Protein AF-A0AAW6EXU0-F1 (afdb_monomer)

Foldseek 3Di:
DLVPPPDNVCVVLVVLLVVVVVVVVVCVVPPDDCPPPPVPPPPPPDPQDPVNVVVVLLVVLLVPDDPLLSLLCCCCPVVVDDLVSSCVSVVHDSVSSVVSPVVSVVSSVVSVCVVVVPD

Sequence (119 aa):
NIQKLKEPKYFKTWISKILINTTNDYLRKNGMIDLGHNENSYTKEVLIDDKIETKIDLYNAIDELEDKYKDAIILRYIEDLKVEEISNILDRPINTIKTHLRKAIKDMKSILKEGYGNE

Structure (mmCIF, N/CA/C/O backbone):
data_AF-A0AAW6EXU0-F1
#
_entry.id   AF-A0AAW6EXU0-F1
#
loop_
_atom_site.group_PDB
_atom_site.id
_atom_site.type_symbol
_atom_site.label_atom_id
_atom_site.label_alt_id
_atom_site.label_comp_id
_atom_site.label_asym_id
_atom_site.label_entity_id
_atom_site.label_seq_id
_atom_site.pdbx_PDB_ins_code
_atom_site.Cartn_x
_atom_site.Cartn_y
_atom_site.Cartn_z
_atom_site.occupancy
_atom_site.B_iso_or_equiv
_atom_site.auth_seq_id
_atom_site.auth_comp_id
_atom_site.auth_asym_id
_atom_site.auth_atom_id
_atom_site.pdbx_PDB_model_num
ATOM 1 N N . ASN A 1 1 ? -19.566 20.705 9.619 1.00 54.06 1 ASN A N 1
ATOM 2 C CA . ASN A 1 1 ? -19.716 19.526 10.509 1.00 54.06 1 ASN A CA 1
ATOM 3 C C . ASN A 1 1 ? -18.423 18.740 10.781 1.00 54.06 1 ASN A C 1
ATOM 5 O O . ASN A 1 1 ? -18.458 17.878 11.645 1.00 54.06 1 ASN A O 1
ATOM 9 N N . ILE A 1 2 ? -17.272 19.058 10.165 1.00 58.75 2 ILE A N 1
ATOM 10 C CA . ILE A 1 2 ? -15.973 18.406 10.469 1.00 58.75 2 ILE A CA 1
ATOM 11 C C . ILE A 1 2 ? -15.488 18.682 11.907 1.00 58.75 2 ILE A C 1
ATOM 13 O O . ILE A 1 2 ? -14.883 17.825 12.535 1.00 58.75 2 ILE A O 1
ATOM 17 N N . GLN A 1 3 ? -15.838 19.832 12.488 1.00 58.19 3 GLN A N 1
ATOM 18 C CA . GLN A 1 3 ? -15.441 20.192 13.858 1.00 58.19 3 GLN A CA 1
ATOM 19 C C . GLN A 1 3 ? -16.111 19.351 14.968 1.00 58.19 3 GLN A C 1
ATOM 21 O O . GLN A 1 3 ? -15.772 19.510 16.133 1.00 58.19 3 GLN A O 1
ATOM 26 N N . LYS A 1 4 ? -17.052 18.451 14.631 1.00 63.12 4 LYS A N 1
ATOM 27 C CA . LYS A 1 4 ? -17.689 17.515 15.582 1.00 63.12 4 LYS A CA 1
ATOM 28 C C . LYS A 1 4 ? -17.054 16.117 15.583 1.00 63.12 4 LYS A C 1
ATOM 30 O O . LYS A 1 4 ? -17.571 15.214 16.240 1.00 63.12 4 LYS A O 1
ATOM 35 N N . LEU A 1 5 ? -15.973 15.908 14.830 1.00 64.69 5 LEU A N 1
ATOM 36 C CA . LEU A 1 5 ? -15.237 14.645 14.848 1.00 64.69 5 LEU A CA 1
ATOM 37 C C . LEU A 1 5 ? -14.653 14.416 16.242 1.00 64.69 5 LEU A C 1
ATOM 39 O O . LEU A 1 5 ? -13.830 15.198 16.708 1.00 64.69 5 LEU A O 1
ATOM 43 N N . LYS A 1 6 ? -15.083 13.327 16.890 1.00 66.50 6 LYS A N 1
ATOM 44 C CA . LYS A 1 6 ? -14.624 12.947 18.233 1.00 66.50 6 LYS A CA 1
ATOM 45 C C . LYS A 1 6 ? -13.105 12.772 18.296 1.00 66.50 6 LYS A C 1
ATOM 47 O O . LYS A 1 6 ? -12.502 13.135 19.295 1.00 66.50 6 LYS A O 1
ATOM 52 N N . GLU A 1 7 ? -12.495 12.267 17.221 1.00 75.88 7 GLU A N 1
ATOM 53 C CA . GLU A 1 7 ? -11.044 12.096 17.114 1.00 75.88 7 GLU A CA 1
ATOM 54 C C . GLU A 1 7 ? -10.533 12.539 15.730 1.00 75.88 7 GLU A C 1
ATOM 56 O O . GLU A 1 7 ? -10.387 11.718 14.822 1.00 75.88 7 GLU A O 1
ATOM 61 N N . PR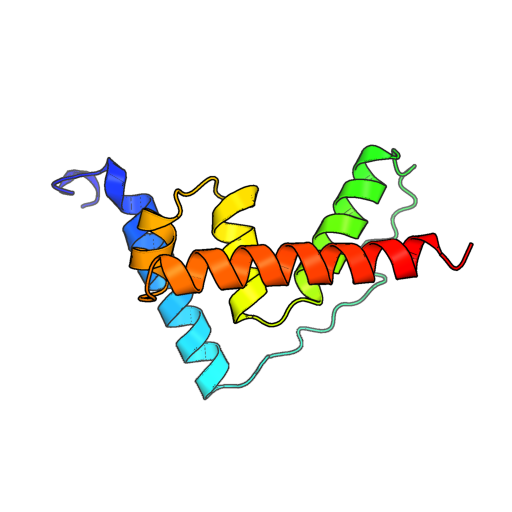O A 1 8 ? -10.241 13.842 15.546 1.00 76.50 8 PRO A N 1
ATOM 62 C CA . PRO A 1 8 ? -9.832 14.407 14.256 1.00 76.50 8 PRO A CA 1
ATOM 63 C C . PRO A 1 8 ? -8.578 13.754 13.660 1.00 76.50 8 PRO A C 1
ATOM 65 O O . PRO A 1 8 ? -8.460 13.658 12.442 1.00 76.50 8 PRO A O 1
ATOM 68 N N . LYS A 1 9 ? -7.673 13.240 14.506 1.00 76.44 9 LYS A N 1
ATOM 69 C CA . LYS A 1 9 ? -6.449 12.534 14.083 1.00 76.44 9 LYS A CA 1
ATOM 70 C C . LYS A 1 9 ? -6.720 11.299 13.212 1.00 76.44 9 LYS A C 1
ATOM 72 O O . LYS A 1 9 ? -5.895 10.969 12.374 1.00 76.44 9 LYS A O 1
ATOM 77 N N . TYR A 1 10 ? -7.872 10.643 13.370 1.00 76.00 10 TYR A N 1
ATOM 78 C CA . TYR A 1 10 ? -8.227 9.452 12.589 1.00 76.00 10 TYR A CA 1
ATOM 79 C C . TYR A 1 10 ? -9.020 9.774 11.326 1.00 76.00 10 TYR A C 1
ATOM 81 O O . TYR A 1 10 ? -9.316 8.870 10.546 1.00 76.00 10 TYR A O 1
ATOM 89 N N . PHE A 1 11 ? -9.363 11.045 11.101 1.00 81.06 11 PHE A N 1
ATOM 90 C CA . PHE A 1 11 ? -10.168 11.440 9.953 1.00 81.06 11 PHE A CA 1
ATOM 91 C C . PHE A 1 11 ? -9.497 11.065 8.628 1.00 81.06 11 PHE A C 1
ATOM 93 O O . PHE A 1 11 ? -10.169 10.494 7.775 1.00 81.06 11 PHE A O 1
ATOM 100 N N . LYS A 1 12 ? -8.182 11.311 8.484 1.00 77.56 12 LYS A N 1
ATOM 101 C CA . LYS A 1 12 ? -7.418 10.965 7.271 1.00 77.56 12 LYS A CA 1
ATOM 102 C C . LYS A 1 12 ? -7.479 9.458 6.997 1.00 77.56 12 LYS A C 1
ATOM 104 O O . LYS A 1 12 ? -7.897 9.045 5.926 1.00 77.56 12 LYS A O 1
ATOM 109 N N . THR A 1 13 ? -7.173 8.634 7.993 1.00 76.81 13 THR A N 1
ATOM 110 C CA . THR A 1 13 ? -7.232 7.167 7.890 1.00 76.81 13 THR A CA 1
ATOM 111 C C . THR A 1 13 ? -8.639 6.673 7.544 1.00 76.81 13 THR A C 1
ATOM 113 O O . THR A 1 13 ? -8.811 5.819 6.676 1.00 76.81 13 THR A O 1
ATOM 116 N N . TRP A 1 14 ? -9.664 7.226 8.200 1.00 79.56 14 TRP A N 1
ATOM 117 C CA . TRP A 1 14 ? -11.058 6.846 7.980 1.00 79.56 14 TRP A CA 1
ATOM 118 C C . TRP A 1 14 ? -11.548 7.211 6.576 1.00 79.56 14 TRP A C 1
ATOM 120 O O . TRP A 1 14 ? -12.150 6.369 5.907 1.00 79.56 14 TRP A O 1
ATOM 130 N N . ILE A 1 15 ? -11.254 8.424 6.096 1.00 83.56 15 ILE A N 1
ATOM 131 C CA . ILE A 1 15 ? -11.642 8.830 4.743 1.00 83.56 15 ILE A CA 1
ATOM 132 C C . ILE A 1 15 ? -10.845 8.065 3.680 1.00 83.56 15 ILE A C 1
ATOM 134 O O . ILE A 1 15 ? -11.440 7.647 2.691 1.00 83.56 15 ILE A O 1
ATOM 138 N N . SER A 1 16 ? -9.553 7.784 3.904 1.00 79.31 16 SER A N 1
ATOM 139 C CA . SER A 1 16 ? -8.752 6.926 3.020 1.00 79.31 16 SER A CA 1
ATOM 140 C C . SER A 1 16 ? -9.356 5.527 2.897 1.00 79.31 16 SER A C 1
ATOM 142 O O . SER A 1 16 ? -9.471 5.019 1.786 1.00 79.31 16 SER A O 1
ATOM 144 N N . LYS A 1 17 ? -9.821 4.928 4.004 1.00 76.81 17 LYS A N 1
ATOM 145 C CA . LYS A 1 17 ? -10.530 3.637 3.981 1.00 76.81 17 LYS A CA 1
ATOM 146 C C . LYS A 1 17 ? -11.796 3.688 3.129 1.00 76.81 17 LYS A C 1
ATOM 148 O O . LYS A 1 17 ? -12.009 2.802 2.306 1.00 76.81 17 LYS A O 1
ATOM 153 N N . ILE A 1 18 ? -12.627 4.715 3.314 1.00 82.81 18 ILE A N 1
ATOM 154 C CA . ILE A 1 18 ? -13.849 4.882 2.516 1.00 82.81 18 ILE A CA 1
ATOM 155 C C . ILE A 1 18 ? -13.498 5.032 1.039 1.00 82.81 18 ILE A C 1
ATOM 157 O O . ILE A 1 18 ? -14.094 4.351 0.207 1.00 82.81 18 ILE A O 1
ATOM 161 N N . LEU A 1 19 ? -12.529 5.891 0.721 1.00 85.81 19 LEU A N 1
ATOM 162 C CA . LEU A 1 19 ? -12.132 6.177 -0.650 1.00 85.81 19 LEU A CA 1
ATOM 163 C C . LEU A 1 19 ? -11.615 4.918 -1.349 1.00 85.81 19 LEU A C 1
ATOM 165 O O . LEU A 1 19 ? -12.153 4.549 -2.384 1.00 85.81 19 LEU A O 1
ATOM 169 N N . ILE A 1 20 ? -10.641 4.223 -0.756 1.00 83.19 20 ILE A N 1
ATOM 170 C CA . ILE A 1 20 ? -10.027 3.023 -1.342 1.00 83.19 20 ILE A CA 1
ATOM 171 C C . ILE A 1 20 ? -11.072 1.935 -1.570 1.00 83.19 20 ILE A C 1
ATOM 173 O O . ILE A 1 20 ? -11.167 1.398 -2.670 1.00 83.19 20 ILE A O 1
ATOM 177 N N . ASN A 1 21 ? -11.909 1.649 -0.568 1.00 79.75 21 ASN A N 1
ATOM 178 C CA . ASN A 1 21 ? -12.934 0.616 -0.703 1.00 79.75 21 ASN A CA 1
ATOM 179 C C . ASN A 1 21 ? -13.972 0.981 -1.770 1.00 79.75 21 ASN A C 1
ATOM 181 O O . ASN A 1 21 ? -14.328 0.135 -2.584 1.00 79.75 21 ASN A O 1
ATOM 185 N N . THR A 1 22 ? -14.408 2.243 -1.813 1.00 83.75 22 THR A N 1
ATOM 186 C CA . THR A 1 22 ? -15.390 2.709 -2.804 1.00 83.75 22 THR A CA 1
ATOM 187 C C . THR A 1 22 ? -14.819 2.657 -4.219 1.00 83.75 22 THR A C 1
ATOM 189 O O . THR A 1 22 ? -15.502 2.204 -5.135 1.00 83.75 22 THR A O 1
ATOM 192 N N . THR A 1 23 ? -13.568 3.083 -4.407 1.00 83.56 23 THR A N 1
ATOM 193 C CA . THR A 1 23 ? -12.891 3.040 -5.708 1.00 83.56 23 THR A CA 1
ATOM 194 C C . THR A 1 23 ? -12.677 1.599 -6.162 1.00 83.56 23 THR A C 1
ATOM 196 O O . THR A 1 23 ? -13.015 1.267 -7.294 1.00 83.56 23 THR A O 1
ATOM 199 N N . ASN A 1 24 ? -12.215 0.713 -5.277 1.00 80.38 24 ASN A N 1
ATOM 200 C CA . ASN A 1 24 ? -12.017 -0.701 -5.601 1.00 80.38 24 ASN A CA 1
ATOM 201 C C . ASN A 1 24 ? -13.342 -1.413 -5.918 1.00 80.38 24 ASN A C 1
ATOM 203 O O . ASN A 1 24 ? -13.403 -2.209 -6.856 1.00 80.38 24 ASN A O 1
ATOM 207 N N . ASP A 1 25 ? -14.419 -1.111 -5.186 1.00 82.62 25 ASP A N 1
ATOM 208 C CA . ASP A 1 25 ? -15.762 -1.618 -5.492 1.00 82.62 25 ASP A CA 1
ATOM 209 C C . ASP A 1 25 ? -16.272 -1.100 -6.843 1.00 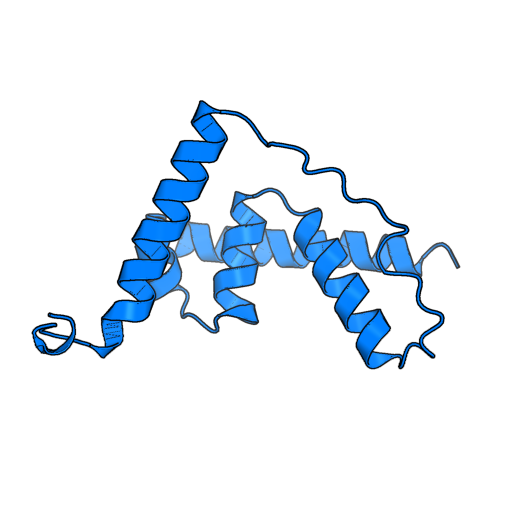82.62 25 ASP A C 1
ATOM 211 O O . ASP A 1 25 ? -16.840 -1.866 -7.628 1.00 82.62 25 ASP A O 1
ATOM 215 N N . TYR A 1 26 ? -16.040 0.181 -7.141 1.00 85.31 26 TYR A N 1
ATOM 216 C CA . TYR A 1 26 ? -16.392 0.784 -8.424 1.00 85.31 26 TYR A CA 1
ATOM 217 C C . TYR A 1 26 ? -15.637 0.123 -9.585 1.00 85.31 26 TYR A C 1
ATOM 219 O O . TYR A 1 26 ? -16.263 -0.278 -10.567 1.00 85.31 26 TYR A O 1
ATOM 227 N N . LEU A 1 27 ? -14.317 -0.042 -9.460 1.00 81.94 27 LEU A N 1
ATOM 228 C CA . LEU A 1 27 ? -13.466 -0.656 -10.484 1.00 81.94 27 LEU A CA 1
ATOM 229 C C . LEU A 1 27 ? -13.813 -2.131 -10.703 1.00 81.94 27 LEU A C 1
ATOM 231 O O . LEU A 1 27 ? -13.921 -2.573 -11.844 1.00 81.94 27 LEU A O 1
ATOM 235 N N . ARG A 1 28 ? -14.094 -2.890 -9.636 1.00 76.56 28 ARG A N 1
ATOM 236 C CA . ARG A 1 28 ? -14.579 -4.277 -9.758 1.00 76.56 28 ARG A CA 1
ATOM 237 C C . ARG A 1 28 ? -15.894 -4.384 -10.524 1.00 76.56 28 ARG A C 1
ATOM 239 O O . ARG A 1 28 ? -16.106 -5.372 -11.218 1.00 76.56 28 ARG A O 1
ATOM 246 N N . LYS A 1 29 ? -16.797 -3.415 -10.351 1.00 80.81 29 LYS A N 1
ATOM 247 C CA . LYS A 1 29 ? -18.126 -3.438 -10.974 1.00 80.81 29 LYS A CA 1
ATOM 248 C C . LYS A 1 29 ? -18.104 -2.975 -12.429 1.00 80.81 29 LYS A C 1
ATOM 250 O O . LYS A 1 29 ? -18.858 -3.510 -13.235 1.00 80.81 29 LYS A O 1
ATOM 255 N N . ASN A 1 30 ? -17.277 -1.984 -12.744 1.00 82.38 30 ASN A N 1
ATOM 256 C CA . ASN A 1 30 ? -17.302 -1.304 -14.039 1.00 82.38 30 ASN A CA 1
ATOM 257 C C . ASN A 1 30 ? -16.101 -1.647 -14.936 1.00 82.38 30 ASN A C 1
ATOM 259 O O . ASN A 1 30 ? -16.085 -1.240 -16.094 1.00 82.38 30 ASN A O 1
ATOM 263 N N . GLY A 1 31 ? -15.130 -2.411 -14.425 1.00 70.12 31 GLY A N 1
ATOM 264 C CA . GLY A 1 31 ? -13.853 -2.656 -15.089 1.00 70.12 31 GLY A CA 1
ATOM 265 C C . GLY A 1 31 ? -12.901 -1.463 -14.971 1.00 70.12 31 GLY A C 1
ATOM 266 O O . GLY A 1 31 ? -13.300 -0.353 -14.608 1.00 70.12 31 GLY A O 1
ATOM 267 N N . MET A 1 32 ? -11.620 -1.692 -15.272 1.00 67.88 32 MET A N 1
ATOM 268 C CA . MET A 1 32 ? -10.667 -0.595 -15.442 1.00 67.88 32 MET A CA 1
ATOM 269 C C . MET A 1 32 ? -11.056 0.207 -16.682 1.00 67.88 32 MET A C 1
ATOM 271 O O . MET A 1 32 ? -11.175 -0.340 -17.777 1.00 67.88 32 MET A O 1
ATOM 275 N N . ILE A 1 33 ? -11.247 1.510 -16.499 1.00 67.94 33 ILE A N 1
ATOM 276 C CA . ILE A 1 33 ? -11.286 2.449 -17.613 1.00 67.94 33 ILE A CA 1
ATOM 277 C C . ILE A 1 33 ? -9.826 2.759 -17.924 1.00 67.94 33 ILE A C 1
ATOM 279 O O . ILE A 1 33 ? -9.167 3.444 -17.142 1.00 67.94 33 ILE A O 1
ATOM 283 N N . ASP A 1 34 ? -9.318 2.229 -19.034 1.00 64.75 34 ASP A N 1
ATOM 284 C CA . ASP A 1 34 ? -8.078 2.734 -19.610 1.00 64.75 34 ASP A CA 1
ATOM 285 C C . ASP A 1 34 ? -8.351 4.168 -20.073 1.00 64.75 34 ASP A C 1
ATOM 287 O O . ASP A 1 34 ? -9.080 4.408 -21.036 1.00 64.75 34 ASP A O 1
ATOM 291 N N . LEU A 1 35 ? -7.835 5.135 -19.317 1.00 60.31 35 LEU A N 1
ATOM 292 C CA . LEU A 1 35 ? -7.972 6.555 -19.633 1.00 60.31 35 LEU A CA 1
ATOM 293 C C . LEU A 1 35 ? -7.103 6.969 -20.829 1.00 60.31 35 LEU A C 1
ATOM 295 O O . LEU A 1 35 ? -7.101 8.148 -21.175 1.00 60.31 35 LEU A O 1
ATOM 299 N N . GLY A 1 36 ? -6.404 6.021 -21.465 1.00 49.81 36 GLY A N 1
ATOM 300 C CA . GLY A 1 36 ? -5.453 6.288 -22.525 1.00 49.81 36 GLY A CA 1
ATOM 301 C C . GLY A 1 36 ? -4.303 7.079 -21.933 1.00 49.81 36 GLY A C 1
ATOM 302 O O . GLY A 1 36 ? -4.310 8.312 -21.953 1.00 49.81 36 GLY A O 1
ATOM 303 N N . HIS A 1 37 ? -3.309 6.382 -21.382 1.00 50.56 37 HIS A N 1
ATOM 304 C CA . HIS A 1 37 ? -2.041 7.025 -21.067 1.00 50.56 37 HIS A CA 1
ATOM 305 C C . HIS A 1 37 ? -1.416 7.473 -22.393 1.00 50.56 37 HIS A C 1
ATOM 307 O O . HIS A 1 37 ? -0.767 6.708 -23.095 1.00 50.56 37 HIS A O 1
ATOM 313 N N . ASN A 1 38 ? -1.700 8.704 -22.810 1.00 50.97 38 ASN A N 1
ATOM 314 C CA . ASN A 1 38 ? -1.066 9.284 -23.977 1.00 50.97 38 ASN A CA 1
ATOM 315 C C . ASN A 1 38 ? 0.345 9.684 -23.544 1.00 50.97 38 ASN A C 1
ATOM 317 O O . ASN A 1 38 ? 0.542 10.789 -23.031 1.00 50.97 38 ASN A O 1
ATOM 321 N N . GLU A 1 39 ? 1.291 8.760 -23.728 1.00 49.38 39 GLU A N 1
ATOM 322 C CA . GLU A 1 39 ? 2.726 8.891 -23.426 1.00 49.38 39 GLU A CA 1
ATOM 323 C C . GLU A 1 39 ? 3.318 10.216 -23.957 1.00 49.38 39 GLU A C 1
ATOM 325 O O . GLU A 1 39 ? 4.232 10.785 -23.366 1.00 49.38 39 GLU A O 1
ATOM 330 N N . ASN A 1 40 ? 2.709 10.799 -24.996 1.00 47.19 40 ASN A N 1
ATOM 331 C CA . ASN A 1 40 ? 3.117 12.068 -25.606 1.00 47.19 40 ASN A CA 1
ATOM 332 C C . ASN A 1 40 ? 2.588 13.338 -24.908 1.00 47.19 40 ASN A C 1
ATOM 334 O O . ASN A 1 40 ? 2.853 14.447 -25.370 1.00 47.19 40 ASN A O 1
ATOM 338 N N . SER A 1 41 ? 1.822 13.234 -23.818 1.00 44.69 41 SER A N 1
ATOM 339 C CA . SER A 1 41 ? 1.217 14.421 -23.177 1.00 44.69 41 SER A CA 1
ATOM 340 C C . SER A 1 41 ? 2.189 15.195 -22.279 1.00 44.69 41 SER A C 1
ATOM 342 O O . SER A 1 41 ? 1.894 16.327 -21.892 1.00 44.69 41 SER A O 1
ATOM 344 N N . TYR A 1 42 ? 3.352 14.612 -21.965 1.00 45.28 42 TYR A N 1
ATOM 345 C CA . TYR A 1 42 ? 4.348 15.196 -21.060 1.00 45.28 42 TYR A CA 1
ATOM 346 C C . TYR A 1 42 ? 5.728 1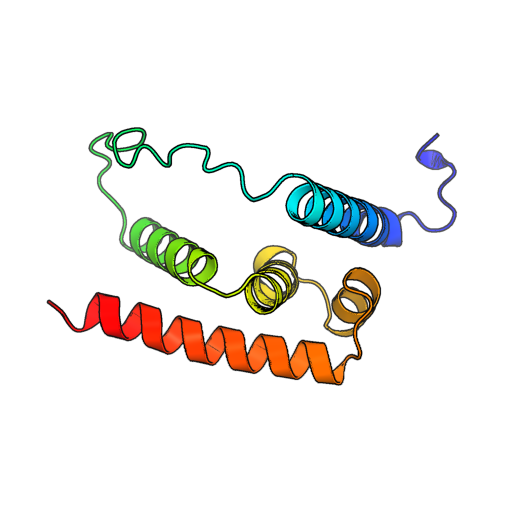5.411 -21.682 1.00 45.28 42 TYR A C 1
ATOM 348 O O . TYR A 1 42 ? 6.610 15.911 -20.986 1.00 45.28 42 TYR A O 1
ATOM 356 N N . THR A 1 43 ? 5.928 15.133 -22.976 1.00 44.00 43 THR A N 1
ATOM 357 C CA . THR A 1 43 ? 7.185 15.453 -23.672 1.00 44.00 43 THR A CA 1
ATOM 358 C C . THR A 1 43 ? 7.260 16.950 -23.969 1.00 44.00 43 THR A C 1
ATOM 360 O O . THR A 1 43 ? 7.219 17.414 -25.106 1.00 44.00 43 THR A O 1
ATOM 363 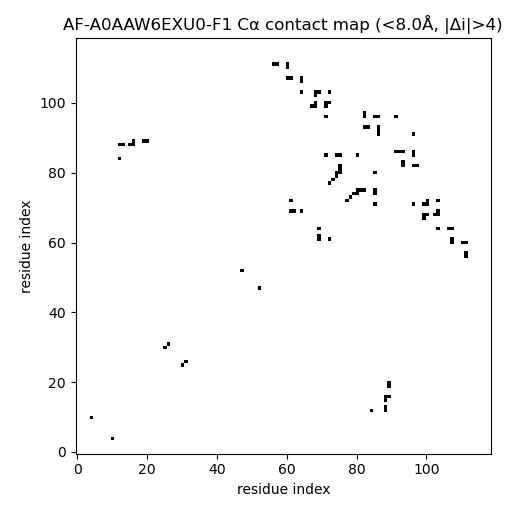N N . LYS A 1 44 ? 7.343 17.742 -22.907 1.00 47.78 44 LYS A N 1
ATOM 364 C CA . LYS A 1 44 ? 8.054 19.008 -22.945 1.00 47.78 44 LYS A CA 1
ATOM 365 C C . LYS A 1 44 ? 9.515 18.607 -22.768 1.00 47.78 44 LYS A C 1
ATOM 367 O O . LYS A 1 44 ? 9.798 17.864 -21.835 1.00 47.78 44 LYS A O 1
ATOM 372 N N . GLU A 1 45 ? 10.409 19.031 -23.658 1.00 49.22 45 GLU A N 1
ATOM 373 C CA . GLU A 1 45 ? 11.860 18.886 -23.471 1.00 49.22 45 GLU A CA 1
ATOM 374 C C . GLU A 1 45 ? 12.254 19.608 -22.174 1.00 49.22 45 GLU A C 1
ATOM 376 O O . GLU A 1 45 ? 12.562 20.799 -22.143 1.00 49.22 45 GLU A O 1
ATOM 381 N N . VAL A 1 46 ? 12.123 18.904 -21.059 1.00 55.38 46 VAL A N 1
ATOM 382 C CA . VAL A 1 46 ? 12.605 19.311 -19.753 1.00 55.38 46 VAL A CA 1
ATOM 383 C C . VAL A 1 46 ? 13.947 18.625 -19.635 1.00 55.38 46 VAL A C 1
ATOM 385 O O . VAL A 1 46 ? 14.031 17.418 -19.826 1.00 55.38 46 VAL A O 1
ATOM 388 N N . LEU A 1 47 ? 14.999 19.388 -19.347 1.00 54.59 47 LEU A N 1
ATOM 389 C CA . LEU A 1 47 ? 16.253 18.815 -18.869 1.00 54.59 47 LEU A CA 1
ATOM 390 C C . LEU A 1 47 ? 15.911 18.007 -17.612 1.00 54.59 47 LEU A C 1
ATOM 392 O O . LEU A 1 47 ? 15.602 18.589 -16.569 1.00 54.59 47 LEU A O 1
ATOM 396 N N . ILE A 1 48 ? 15.838 16.687 -17.755 1.00 58.69 48 ILE A N 1
ATOM 397 C CA . ILE A 1 48 ? 15.452 15.788 -16.675 1.00 58.69 48 ILE A CA 1
ATOM 398 C C . ILE A 1 48 ? 16.658 15.718 -15.735 1.00 58.69 48 ILE A C 1
ATOM 400 O O . ILE A 1 48 ? 17.734 15.290 -16.130 1.00 58.69 48 ILE A O 1
ATOM 404 N N . ASP A 1 49 ? 16.504 16.237 -14.517 1.00 71.75 49 ASP A N 1
ATOM 405 C CA . ASP A 1 49 ? 17.446 15.992 -13.416 1.00 71.75 49 ASP A CA 1
ATOM 406 C C . ASP A 1 49 ? 17.380 14.497 -13.061 1.00 71.75 49 ASP A C 1
ATOM 408 O O . ASP A 1 49 ? 16.275 13.957 -12.979 1.00 71.75 49 ASP A O 1
ATOM 412 N N . ASP A 1 50 ? 18.513 13.845 -12.789 1.00 70.62 50 ASP A N 1
ATOM 413 C CA . ASP A 1 50 ? 18.612 12.432 -12.379 1.00 70.62 50 ASP A CA 1
ATOM 414 C C . ASP A 1 50 ? 17.599 12.069 -11.270 1.00 70.62 50 ASP A C 1
ATOM 416 O O . ASP A 1 50 ? 17.070 10.956 -11.192 1.00 70.62 50 ASP A O 1
ATOM 420 N N . LYS A 1 51 ? 17.276 13.031 -10.390 1.00 72.06 51 LYS A N 1
ATOM 421 C CA . LYS A 1 51 ? 16.253 12.863 -9.341 1.00 72.06 51 LYS A CA 1
ATOM 422 C C . LYS A 1 51 ? 14.828 12.747 -9.880 1.00 72.06 51 LYS A C 1
ATOM 424 O O . LYS A 1 51 ? 14.005 12.066 -9.267 1.00 72.06 51 LYS A O 1
ATOM 429 N N . ILE A 1 52 ? 14.510 13.469 -10.951 1.00 74.06 52 ILE A N 1
ATOM 430 C CA . ILE A 1 52 ? 13.207 13.424 -11.623 1.00 74.06 52 ILE A CA 1
ATOM 431 C C . ILE A 1 52 ? 13.072 12.092 -12.359 1.00 74.06 52 ILE A C 1
ATOM 433 O O . ILE A 1 52 ? 12.037 11.448 -12.211 1.00 74.06 52 ILE A O 1
ATOM 437 N N . GLU A 1 53 ? 14.120 11.648 -13.052 1.00 75.56 53 GLU A N 1
ATOM 438 C CA . GLU A 1 53 ? 14.164 10.351 -13.740 1.00 75.56 53 GLU A CA 1
ATOM 439 C C . GLU A 1 53 ? 13.966 9.186 -12.763 1.00 75.56 53 GLU A C 1
ATOM 441 O O . GLU A 1 53 ? 12.991 8.446 -12.867 1.00 75.56 53 GLU A O 1
ATOM 446 N N . THR A 1 54 ? 14.768 9.136 -11.691 1.00 75.50 54 THR A N 1
ATOM 447 C CA . THR A 1 54 ? 14.644 8.109 -10.636 1.00 75.50 54 THR A CA 1
ATOM 448 C C . THR A 1 54 ? 13.236 8.071 -10.030 1.00 75.50 54 THR A C 1
ATOM 450 O O . THR A 1 54 ? 12.721 7.019 -9.643 1.00 75.50 54 THR A O 1
ATOM 453 N N . LYS A 1 55 ? 12.595 9.240 -9.896 1.00 77.62 55 LYS A N 1
ATOM 454 C CA . LYS A 1 55 ? 11.232 9.337 -9.372 1.00 77.62 55 LYS A CA 1
ATOM 455 C C . LYS A 1 55 ? 10.222 8.768 -10.366 1.00 77.62 55 LYS A C 1
ATOM 457 O O . LYS A 1 55 ? 9.321 8.060 -9.928 1.00 77.62 55 LYS A O 1
ATOM 462 N N . ILE A 1 56 ? 10.363 9.068 -11.656 1.00 80.31 56 ILE A N 1
ATOM 463 C CA . ILE A 1 56 ? 9.509 8.528 -12.723 1.00 80.31 56 ILE A CA 1
ATOM 464 C C . ILE A 1 56 ? 9.621 7.001 -12.757 1.00 80.31 56 ILE A C 1
ATOM 466 O O . ILE A 1 56 ? 8.596 6.329 -12.653 1.00 80.31 56 ILE A O 1
ATOM 470 N N . ASP A 1 57 ? 10.839 6.459 -12.756 1.00 82.38 57 ASP A N 1
ATOM 471 C CA . ASP A 1 57 ? 11.077 5.010 -12.750 1.00 82.38 57 ASP A CA 1
ATOM 472 C C . ASP A 1 57 ? 10.441 4.328 -11.537 1.00 82.38 57 ASP A C 1
ATOM 474 O O . ASP A 1 57 ? 9.838 3.258 -11.644 1.00 82.38 57 ASP A O 1
ATOM 478 N N . LEU A 1 58 ? 10.511 4.972 -10.367 1.00 85.25 58 LEU A N 1
ATOM 479 C CA . LEU A 1 58 ? 9.873 4.468 -9.158 1.00 85.25 58 LEU A CA 1
ATOM 480 C C . LEU A 1 58 ? 8.345 4.405 -9.291 1.00 85.25 58 LEU A C 1
ATOM 482 O O . LEU A 1 58 ? 7.752 3.414 -8.865 1.00 85.25 58 LEU A O 1
ATOM 486 N N . TYR A 1 59 ? 7.705 5.440 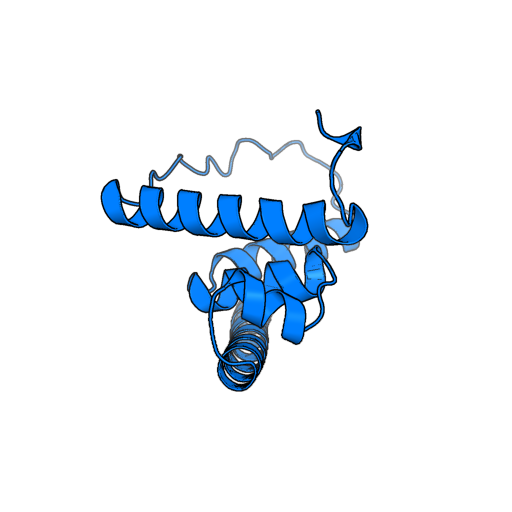-9.844 1.00 86.12 59 TYR A N 1
ATOM 487 C CA . TYR A 1 59 ? 6.252 5.439 -10.050 1.00 86.12 59 TYR A CA 1
ATOM 488 C C . TYR A 1 59 ? 5.831 4.416 -11.104 1.00 86.12 59 TYR A C 1
ATOM 490 O O . TYR A 1 59 ? 4.885 3.673 -10.851 1.00 86.12 59 TYR A O 1
ATOM 498 N N . ASN A 1 60 ? 6.577 4.294 -12.202 1.00 86.50 60 ASN A N 1
ATOM 499 C CA . ASN A 1 60 ? 6.333 3.278 -13.227 1.00 86.50 60 ASN A CA 1
ATOM 500 C C . ASN A 1 60 ? 6.424 1.864 -12.631 1.00 86.50 60 ASN A C 1
ATOM 502 O O . ASN A 1 60 ? 5.512 1.055 -12.790 1.00 86.50 60 ASN A O 1
ATOM 506 N N . ALA A 1 61 ? 7.458 1.593 -11.826 1.00 88.44 61 ALA A N 1
ATOM 507 C CA . ALA A 1 61 ? 7.610 0.307 -11.150 1.00 88.44 61 ALA A CA 1
ATOM 508 C C . ALA A 1 61 ? 6.507 0.025 -10.116 1.00 88.44 61 ALA A C 1
ATOM 510 O O . ALA A 1 61 ? 6.165 -1.134 -9.882 1.00 88.44 61 ALA A O 1
ATOM 511 N N . ILE A 1 62 ? 5.952 1.058 -9.470 1.00 90.06 62 ILE A N 1
ATOM 512 C CA . ILE A 1 62 ? 4.763 0.913 -8.617 1.00 90.06 62 ILE A CA 1
ATOM 513 C C . ILE A 1 62 ? 3.545 0.576 -9.475 1.00 90.06 62 ILE A C 1
ATOM 515 O O . ILE A 1 62 ? 2.725 -0.243 -9.053 1.00 90.06 62 ILE A O 1
ATOM 519 N N . ASP A 1 63 ? 3.420 1.188 -10.652 1.00 88.12 63 ASP A N 1
ATOM 520 C CA . ASP A 1 63 ? 2.251 1.032 -11.503 1.00 88.12 63 ASP A CA 1
ATOM 521 C C . ASP A 1 63 ? 2.116 -0.348 -12.146 1.00 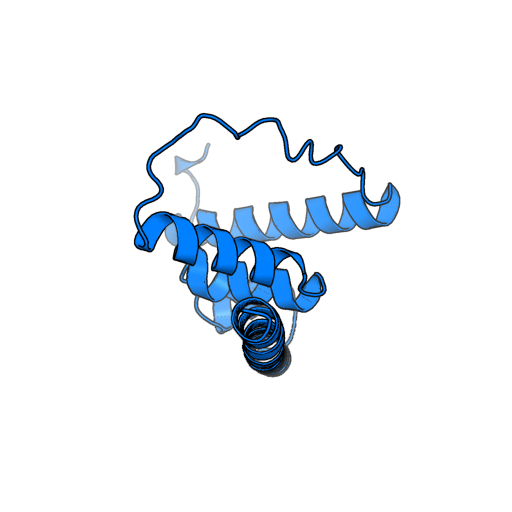88.12 63 ASP A C 1
ATOM 523 O O . ASP A 1 63 ? 0.990 -0.809 -12.345 1.00 88.12 63 ASP A O 1
ATOM 527 N N . GLU A 1 64 ? 3.231 -1.042 -12.342 1.00 89.12 64 GLU A N 1
ATOM 528 C CA . GLU A 1 64 ? 3.275 -2.432 -12.803 1.00 89.12 64 GLU A CA 1
ATOM 529 C C . GLU A 1 64 ? 2.921 -3.470 -11.721 1.00 89.12 64 GLU A C 1
ATOM 531 O O . GLU A 1 64 ? 2.707 -4.648 -12.021 1.00 89.12 64 GLU A O 1
ATOM 536 N N . LEU A 1 65 ? 2.841 -3.074 -10.445 1.00 91.31 65 LEU A N 1
ATOM 537 C CA . LEU A 1 65 ? 2.463 -3.997 -9.376 1.00 91.31 65 LEU A CA 1
ATOM 538 C C . LEU A 1 65 ? 0.985 -4.387 -9.458 1.00 91.31 65 LEU A C 1
ATOM 540 O O . LEU A 1 65 ? 0.112 -3.549 -9.678 1.00 91.31 65 LEU A O 1
ATOM 544 N N . GLU A 1 66 ? 0.690 -5.645 -9.115 1.00 89.38 66 GLU A N 1
ATOM 545 C CA . GLU A 1 66 ? -0.684 -6.089 -8.856 1.00 89.38 66 GLU A CA 1
ATOM 546 C C . GLU A 1 66 ? -1.334 -5.210 -7.769 1.00 89.38 66 GLU A C 1
ATOM 548 O O . GLU A 1 66 ? -0.705 -4.927 -6.743 1.00 89.38 66 GLU A O 1
ATOM 553 N N . ASP A 1 67 ? -2.604 -4.831 -7.949 1.00 86.88 67 ASP A N 1
ATOM 554 C CA . ASP A 1 67 ? -3.322 -3.844 -7.121 1.00 86.88 67 ASP A CA 1
ATOM 555 C C . ASP A 1 67 ? -3.127 -4.041 -5.611 1.00 86.88 67 ASP A C 1
ATOM 557 O O . ASP A 1 67 ? -2.804 -3.116 -4.867 1.00 86.88 67 ASP A O 1
ATOM 561 N N . LYS A 1 68 ? -3.225 -5.290 -5.138 1.00 87.56 68 LYS A N 1
ATOM 562 C CA . LYS A 1 68 ? -3.091 -5.625 -3.709 1.00 87.56 68 LYS A CA 1
ATOM 563 C C . LYS A 1 68 ? -1.702 -5.317 -3.124 1.00 87.56 68 LYS A C 1
ATOM 565 O O . LYS A 1 68 ? -1.567 -5.203 -1.901 1.00 87.56 68 LYS A O 1
ATOM 570 N N . TYR A 1 69 ? -0.672 -5.266 -3.966 1.00 94.75 69 TYR A N 1
ATOM 571 C CA . TYR A 1 69 ? 0.706 -4.917 -3.622 1.00 94.75 69 TYR A CA 1
ATOM 572 C C . TYR A 1 69 ? 0.948 -3.417 -3.795 1.00 94.75 69 TYR A C 1
ATOM 574 O O . TYR A 1 69 ? 1.556 -2.808 -2.909 1.00 94.75 69 TYR A O 1
ATOM 582 N N . LYS A 1 70 ? 0.406 -2.835 -4.872 1.00 93.75 70 LYS A N 1
ATOM 583 C CA . LYS A 1 70 ? 0.407 -1.394 -5.143 1.00 93.75 70 LYS A CA 1
ATOM 584 C C . LYS A 1 70 ? -0.183 -0.609 -3.968 1.00 93.75 70 LYS A C 1
ATOM 586 O O . LYS A 1 70 ? 0.509 0.227 -3.385 1.00 93.75 70 LYS A O 1
ATOM 591 N N . ASP A 1 71 ? -1.392 -0.969 -3.529 1.00 90.75 71 ASP A N 1
ATOM 592 C CA . ASP A 1 71 ? -2.085 -0.336 -2.396 1.00 90.75 71 ASP A CA 1
ATOM 593 C C . ASP A 1 71 ? -1.221 -0.327 -1.126 1.00 90.75 71 ASP A C 1
ATOM 595 O O . ASP A 1 71 ? -1.104 0.683 -0.431 1.00 90.75 71 ASP A O 1
ATOM 599 N N . ALA A 1 72 ? -0.576 -1.457 -0.818 1.00 94.81 72 ALA A N 1
ATOM 600 C CA . ALA A 1 72 ? 0.259 -1.582 0.371 1.00 94.81 72 ALA A CA 1
ATOM 601 C C . ALA A 1 72 ? 1.506 -0.683 0.297 1.00 94.81 72 ALA A C 1
ATOM 603 O O . ALA A 1 72 ? 1.864 -0.066 1.302 1.00 94.81 72 ALA A O 1
ATOM 604 N N . ILE A 1 73 ? 2.157 -0.594 -0.869 1.00 95.62 73 ILE A N 1
ATOM 605 C CA . ILE A 1 73 ? 3.336 0.260 -1.075 1.00 95.62 73 ILE A CA 1
ATOM 606 C C . ILE A 1 73 ? 2.981 1.737 -0.981 1.00 95.62 73 ILE A C 1
ATOM 608 O O . ILE A 1 73 ? 3.650 2.458 -0.239 1.00 95.62 73 ILE A O 1
ATOM 612 N N . ILE A 1 74 ? 1.924 2.174 -1.671 1.00 91.69 74 ILE A N 1
ATOM 613 C CA . ILE A 1 74 ? 1.482 3.573 -1.659 1.00 91.69 74 ILE A CA 1
ATOM 614 C C . ILE A 1 74 ? 1.171 3.997 -0.224 1.00 91.69 74 ILE A C 1
ATOM 616 O O . ILE A 1 74 ? 1.735 4.969 0.281 1.00 91.69 74 ILE A O 1
ATOM 620 N N . LEU A 1 75 ? 0.349 3.217 0.483 1.00 92.81 75 LEU A N 1
ATOM 621 C CA . LEU A 1 75 ? -0.028 3.548 1.855 1.00 92.81 75 LEU A CA 1
ATOM 622 C C . LEU A 1 75 ? 1.171 3.561 2.813 1.00 92.81 75 LEU A C 1
ATOM 624 O O . LEU A 1 75 ? 1.200 4.364 3.744 1.00 92.81 75 LEU A O 1
ATOM 628 N N . ARG A 1 76 ? 2.163 2.684 2.607 1.00 94.62 76 ARG A N 1
ATOM 629 C CA . ARG A 1 76 ? 3.325 2.591 3.498 1.00 94.62 76 ARG A CA 1
ATOM 630 C C . ARG A 1 76 ? 4.377 3.662 3.243 1.00 94.62 76 ARG A C 1
ATOM 632 O O . ARG A 1 76 ? 4.926 4.178 4.209 1.00 94.62 76 ARG A O 1
ATOM 639 N N . TYR A 1 77 ? 4.712 3.923 1.984 1.00 90.62 77 TYR A N 1
ATOM 640 C CA . TYR A 1 77 ? 5.897 4.705 1.621 1.00 90.62 77 TYR A CA 1
ATOM 641 C C . TYR A 1 77 ? 5.574 6.081 1.043 1.00 90.62 77 TYR A C 1
ATOM 643 O O . TYR A 1 77 ? 6.421 6.965 1.121 1.00 90.62 77 TYR A O 1
ATOM 651 N N . ILE A 1 78 ? 4.369 6.279 0.501 1.00 86.88 78 ILE A N 1
ATOM 652 C CA . ILE A 1 78 ? 3.920 7.588 0.004 1.00 86.88 78 ILE A CA 1
ATOM 653 C C . ILE A 1 78 ? 3.103 8.304 1.083 1.00 86.88 78 ILE A C 1
ATOM 655 O O . ILE A 1 78 ? 3.343 9.474 1.365 1.00 86.88 78 ILE A O 1
ATOM 659 N N . GLU A 1 79 ? 2.184 7.590 1.736 1.00 85.50 79 GLU A N 1
ATOM 660 C CA . GLU A 1 79 ? 1.317 8.156 2.783 1.00 85.50 79 GLU A CA 1
ATOM 661 C C . GLU A 1 79 ? 1.867 8.003 4.215 1.00 85.50 79 GLU A C 1
ATOM 663 O O . GLU A 1 79 ? 1.234 8.476 5.160 1.00 85.50 79 GLU A O 1
ATOM 668 N N . ASP A 1 80 ? 3.028 7.356 4.372 1.00 89.50 80 ASP A N 1
ATOM 669 C CA . ASP A 1 80 ? 3.754 7.131 5.638 1.00 89.50 80 ASP A CA 1
ATOM 670 C C . ASP A 1 80 ? 2.909 6.495 6.766 1.00 89.50 80 ASP A C 1
ATOM 672 O O . ASP A 1 80 ? 3.067 6.783 7.956 1.00 89.50 80 ASP A O 1
ATOM 676 N N . LEU A 1 81 ? 1.983 5.599 6.408 1.00 91.44 81 LEU A N 1
ATOM 677 C CA . LEU A 1 81 ? 1.121 4.923 7.379 1.00 91.44 81 LEU A CA 1
ATOM 678 C C . LEU A 1 81 ? 1.812 3.726 8.033 1.00 91.44 81 LEU A C 1
ATOM 680 O O . LEU A 1 81 ? 2.607 2.998 7.421 1.00 91.44 81 LEU A O 1
ATOM 684 N N . LYS A 1 82 ? 1.468 3.463 9.296 1.00 95.19 82 LYS A N 1
ATOM 685 C CA . LYS A 1 82 ? 1.925 2.266 10.013 1.00 95.19 82 LYS A CA 1
ATOM 686 C C . LYS A 1 82 ? 1.219 1.020 9.491 1.00 95.19 82 LYS A C 1
ATOM 688 O O . LYS A 1 82 ? 0.084 1.067 9.025 1.00 95.19 82 LYS A O 1
ATOM 693 N N . VAL A 1 83 ? 1.870 -0.134 9.620 1.00 95.56 83 VAL A N 1
ATOM 694 C CA . VAL A 1 83 ? 1.335 -1.419 9.133 1.00 95.56 83 VAL A CA 1
ATOM 695 C C . VAL A 1 83 ? -0.023 -1.740 9.770 1.00 95.56 83 VAL A C 1
ATOM 697 O O . VAL A 1 83 ? -0.901 -2.290 9.107 1.00 95.56 83 VAL A O 1
ATOM 700 N N . GLU A 1 84 ? -0.216 -1.364 11.032 1.00 93.94 84 GLU A N 1
ATOM 701 C CA . GLU A 1 84 ? -1.474 -1.516 11.762 1.00 93.94 84 GLU A CA 1
ATOM 702 C C . GLU A 1 84 ? -2.594 -0.649 11.163 1.00 93.94 84 GLU A C 1
ATOM 704 O O . GLU A 1 84 ? -3.732 -1.095 11.043 1.00 93.94 84 GLU A O 1
ATOM 709 N N . GLU A 1 85 ? -2.282 0.576 10.737 1.00 89.31 85 GLU A N 1
ATOM 710 C CA . GLU A 1 85 ? -3.247 1.478 10.096 1.00 89.31 85 GLU A CA 1
ATOM 711 C C . GLU A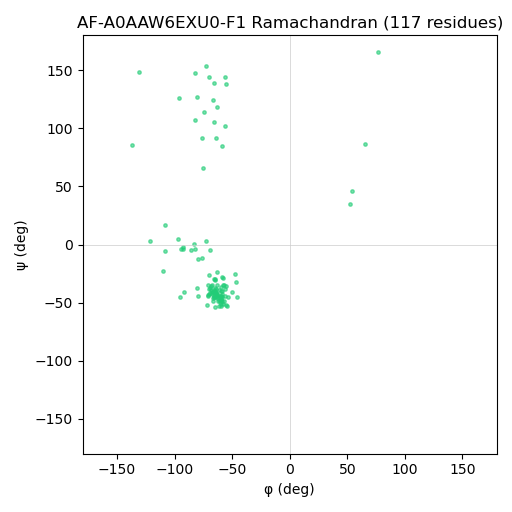 1 85 ? -3.640 0.961 8.713 1.00 89.31 85 GLU A C 1
ATOM 713 O O . GLU A 1 85 ? -4.822 0.930 8.379 1.00 89.31 85 GLU A O 1
ATOM 718 N N . ILE A 1 86 ? -2.665 0.467 7.949 1.00 93.81 86 ILE A N 1
ATOM 719 C CA . ILE A 1 86 ? -2.887 -0.147 6.634 1.00 93.81 86 ILE A CA 1
ATOM 720 C C . ILE A 1 86 ? -3.750 -1.406 6.762 1.00 93.81 86 ILE A C 1
ATOM 722 O O . ILE A 1 86 ? -4.680 -1.598 5.983 1.00 93.81 86 ILE A O 1
ATOM 726 N N . SER A 1 87 ? -3.477 -2.243 7.767 1.00 94.06 87 SER A N 1
ATOM 727 C CA . SER A 1 87 ? -4.276 -3.431 8.088 1.00 94.06 87 SER A CA 1
ATOM 728 C C . SER A 1 87 ? -5.742 -3.066 8.326 1.00 94.06 87 SER A C 1
ATOM 730 O O . SER A 1 87 ? -6.630 -3.702 7.760 1.00 94.06 87 SER A O 1
ATOM 732 N N . ASN A 1 88 ? -5.990 -1.988 9.074 1.00 89.88 88 ASN A N 1
ATOM 733 C CA . ASN A 1 88 ? -7.338 -1.487 9.331 1.00 89.88 88 ASN A CA 1
ATOM 734 C C . ASN A 1 88 ? -7.999 -0.873 8.088 1.00 89.88 88 ASN A C 1
ATOM 736 O O . ASN A 1 88 ? -9.206 -1.038 7.908 1.00 89.88 88 ASN A O 1
ATOM 740 N N . ILE A 1 89 ? -7.244 -0.154 7.249 1.00 89.25 89 ILE A N 1
ATOM 741 C CA . ILE A 1 89 ? -7.740 0.462 6.007 1.00 89.25 89 ILE A CA 1
ATOM 742 C C . ILE A 1 89 ? -8.168 -0.619 5.015 1.00 89.25 89 ILE A C 1
ATOM 744 O O . ILE A 1 89 ? -9.312 -0.615 4.569 1.00 89.25 89 ILE A O 1
ATOM 748 N N . LEU A 1 90 ? -7.269 -1.557 4.717 1.00 89.50 90 LEU A N 1
ATOM 749 C CA . LEU A 1 90 ? -7.473 -2.587 3.697 1.00 89.50 90 LEU A CA 1
ATOM 750 C C . LEU A 1 90 ? -8.279 -3.792 4.194 1.00 89.50 90 LEU A C 1
ATOM 752 O O . LEU A 1 90 ? -8.538 -4.699 3.409 1.00 89.50 90 LEU A O 1
ATOM 756 N N . ASP A 1 91 ? -8.634 -3.818 5.481 1.00 91.38 91 ASP A N 1
ATOM 757 C CA . ASP A 1 91 ? -9.358 -4.911 6.139 1.00 91.38 91 ASP A CA 1
ATOM 758 C C . ASP A 1 91 ? -8.673 -6.279 5.955 1.00 91.38 91 ASP A C 1
ATOM 760 O O . ASP A 1 91 ? -9.276 -7.291 5.599 1.00 91.38 91 ASP A O 1
ATOM 764 N N . ARG A 1 92 ? -7.348 -6.304 6.159 1.00 93.94 92 ARG A N 1
ATOM 765 C CA . ARG A 1 92 ? -6.502 -7.500 6.005 1.00 93.94 92 ARG A CA 1
ATOM 766 C C . ARG A 1 92 ? -5.610 -7.696 7.224 1.00 93.94 92 ARG A C 1
ATOM 768 O O . ARG A 1 92 ? -5.153 -6.703 7.787 1.00 93.94 92 ARG A O 1
ATOM 775 N N . PRO A 1 93 ? -5.260 -8.942 7.599 1.00 97.62 93 PRO A N 1
ATOM 776 C CA . PRO A 1 93 ? -4.357 -9.192 8.718 1.00 97.62 93 PRO A CA 1
ATOM 777 C C . PRO A 1 93 ? -3.004 -8.486 8.560 1.00 97.62 93 PRO A C 1
ATOM 779 O O . PRO A 1 93 ? -2.434 -8.456 7.468 1.00 97.62 93 PRO A O 1
ATOM 782 N N . ILE A 1 94 ? -2.423 -8.017 9.668 1.00 97.31 94 ILE A N 1
ATOM 783 C CA . ILE A 1 94 ? -1.083 -7.397 9.709 1.00 97.31 94 ILE A CA 1
ATOM 784 C C . ILE A 1 94 ? -0.035 -8.265 8.994 1.00 97.31 94 ILE A C 1
ATOM 786 O O . ILE A 1 94 ? 0.811 -7.755 8.260 1.00 97.31 94 ILE A O 1
ATOM 790 N N . ASN A 1 95 ? -0.094 -9.587 9.175 1.00 97.56 95 ASN A N 1
ATOM 791 C CA . ASN A 1 95 ? 0.827 -10.517 8.518 1.00 97.56 95 ASN A CA 1
ATOM 792 C C . ASN A 1 95 ? 0.657 -10.525 6.995 1.00 97.56 95 ASN A C 1
ATOM 794 O O . ASN A 1 95 ? 1.652 -10.569 6.277 1.00 97.56 95 ASN A O 1
ATOM 798 N N . THR A 1 96 ? -0.576 -10.410 6.503 1.00 97.69 96 THR A N 1
ATOM 799 C CA . THR A 1 96 ? -0.871 -10.272 5.075 1.00 97.69 96 THR A CA 1
ATOM 800 C C . THR A 1 96 ? -0.289 -8.975 4.528 1.00 97.69 96 THR A C 1
ATOM 802 O O . THR A 1 96 ? 0.400 -9.019 3.513 1.00 97.69 96 THR A O 1
ATOM 805 N N . ILE A 1 97 ? -0.452 -7.849 5.235 1.00 97.94 97 ILE A N 1
ATOM 806 C CA . ILE A 1 97 ? 0.149 -6.565 4.833 1.00 97.94 97 ILE A CA 1
ATOM 807 C C . ILE A 1 97 ? 1.677 -6.664 4.778 1.00 97.94 97 ILE A C 1
ATOM 809 O O . ILE A 1 97 ? 2.290 -6.266 3.792 1.00 97.94 97 ILE A O 1
ATOM 813 N N . LYS A 1 98 ? 2.313 -7.266 5.791 1.00 97.19 98 LYS A N 1
ATOM 814 C CA . LYS A 1 98 ? 3.770 -7.491 5.793 1.00 97.19 98 LYS A CA 1
ATOM 815 C C . LYS A 1 98 ? 4.220 -8.351 4.610 1.00 97.19 98 LYS A C 1
ATOM 817 O O . LYS A 1 98 ? 5.268 -8.082 4.028 1.00 97.19 98 LYS A O 1
ATOM 822 N N . THR A 1 99 ? 3.458 -9.383 4.255 1.00 98.12 99 THR A N 1
ATOM 823 C CA . THR A 1 99 ? 3.749 -10.227 3.088 1.00 98.12 99 THR A CA 1
ATOM 824 C C . THR A 1 99 ? 3.569 -9.460 1.781 1.00 98.12 99 THR A C 1
ATOM 826 O O . THR A 1 99 ? 4.440 -9.552 0.919 1.00 98.12 99 THR A O 1
ATOM 829 N N . HIS A 1 100 ? 2.507 -8.660 1.652 1.00 97.12 100 HIS A N 1
ATOM 830 C CA . HIS A 1 100 ? 2.282 -7.801 0.489 1.00 97.12 100 HIS A CA 1
ATOM 831 C C . HIS A 1 100 ? 3.436 -6.817 0.298 1.00 97.12 100 HIS A C 1
ATOM 833 O O . HIS A 1 100 ? 4.003 -6.770 -0.784 1.00 97.12 100 HIS A O 1
ATOM 839 N N . LEU A 1 101 ? 3.858 -6.120 1.358 1.00 97.75 101 LEU A N 1
ATOM 840 C CA . LEU A 1 101 ? 4.991 -5.190 1.309 1.00 97.75 101 LEU A CA 1
ATOM 841 C C . LEU A 1 101 ? 6.287 -5.879 0.873 1.00 97.75 101 LEU A C 1
ATOM 843 O O . LEU A 1 101 ? 7.002 -5.375 0.013 1.00 97.75 101 LEU A O 1
ATOM 847 N N . ARG A 1 102 ? 6.593 -7.057 1.434 1.00 97.38 102 ARG A N 1
ATOM 848 C CA . ARG A 1 102 ? 7.791 -7.818 1.040 1.00 97.38 102 ARG A CA 1
ATOM 849 C C . ARG A 1 102 ? 7.752 -8.231 -0.426 1.00 97.38 102 ARG A C 1
ATOM 851 O O . ARG A 1 102 ? 8.775 -8.140 -1.102 1.00 97.38 102 ARG A O 1
ATOM 858 N N . LYS A 1 103 ? 6.598 -8.709 -0.896 1.00 96.81 103 LYS A N 1
ATOM 859 C CA . LYS A 1 103 ? 6.409 -9.144 -2.280 1.00 96.81 103 LYS A CA 1
ATOM 860 C C . LYS A 1 103 ? 6.508 -7.959 -3.240 1.00 96.81 103 LYS A C 1
ATOM 862 O O . LYS A 1 103 ? 7.293 -8.032 -4.172 1.00 96.81 103 LYS A O 1
ATOM 867 N N . ALA A 1 104 ? 5.855 -6.848 -2.919 1.00 95.81 104 ALA A N 1
ATOM 868 C CA . ALA A 1 104 ? 5.924 -5.612 -3.684 1.00 95.81 104 ALA A CA 1
ATOM 869 C C . ALA A 1 104 ? 7.364 -5.094 -3.836 1.00 95.81 104 ALA A C 1
ATOM 871 O O . ALA A 1 104 ? 7.815 -4.859 -4.947 1.00 95.81 104 ALA A O 1
ATOM 872 N N . ILE A 1 105 ? 8.135 -5.015 -2.742 1.00 94.50 105 ILE A N 1
ATOM 873 C CA . ILE A 1 105 ? 9.548 -4.589 -2.793 1.00 94.50 105 ILE A CA 1
ATOM 874 C C . ILE A 1 105 ? 10.390 -5.547 -3.645 1.00 94.50 105 ILE A C 1
ATOM 876 O O . ILE A 1 105 ? 11.303 -5.113 -4.345 1.00 94.50 105 ILE A O 1
ATOM 880 N N . LYS A 1 106 ? 10.132 -6.858 -3.561 1.00 95.12 106 LYS A N 1
ATOM 881 C CA . LYS A 1 106 ? 10.833 -7.848 -4.387 1.00 95.12 106 LYS A CA 1
ATOM 882 C C . LYS A 1 106 ? 10.526 -7.638 -5.870 1.00 95.12 106 LYS A C 1
ATOM 884 O O . LYS A 1 106 ? 11.455 -7.685 -6.668 1.00 95.12 106 LYS A O 1
ATOM 889 N N . ASP A 1 107 ? 9.264 -7.411 -6.205 1.00 93.56 107 ASP A N 1
ATOM 890 C CA . ASP A 1 107 ? 8.813 -7.279 -7.587 1.00 93.56 107 ASP A CA 1
ATOM 891 C C . ASP A 1 107 ? 9.305 -5.953 -8.190 1.00 93.56 107 ASP A C 1
ATOM 893 O O . ASP A 1 107 ? 9.946 -5.979 -9.236 1.00 93.56 107 ASP A O 1
ATOM 897 N N . MET A 1 108 ? 9.200 -4.835 -7.458 1.00 92.31 108 MET A N 1
ATOM 898 C CA . MET A 1 108 ? 9.791 -3.546 -7.859 1.00 92.31 108 MET A CA 1
ATOM 899 C C . MET A 1 108 ? 11.301 -3.644 -8.104 1.00 92.31 108 MET A C 1
ATOM 901 O O . MET A 1 108 ? 11.822 -3.044 -9.036 1.00 92.31 108 MET A O 1
ATOM 905 N N . LYS A 1 109 ? 12.031 -4.420 -7.289 1.00 90.25 109 LYS A N 1
ATOM 906 C CA . LYS A 1 109 ? 13.465 -4.658 -7.519 1.00 90.25 109 LYS A CA 1
ATOM 907 C C . LYS A 1 109 ? 13.745 -5.436 -8.803 1.00 90.25 109 LYS A C 1
ATOM 909 O O . LYS A 1 109 ? 14.838 -5.273 -9.331 1.00 90.25 109 LYS A O 1
ATOM 914 N N . SER A 1 110 ? 12.840 -6.310 -9.245 1.00 90.31 110 SER A N 1
ATOM 915 C CA . SER A 1 110 ? 12.984 -7.012 -10.528 1.00 90.31 110 SER A CA 1
ATOM 916 C C . SER A 1 110 ? 12.748 -6.040 -11.674 1.00 90.31 110 SER A C 1
ATOM 918 O O . SER A 1 110 ? 13.635 -5.873 -12.498 1.00 90.31 110 SER A O 1
ATOM 920 N N . ILE A 1 111 ? 11.623 -5.318 -11.627 1.00 88.31 111 ILE A N 1
ATOM 921 C CA . ILE A 1 111 ? 11.206 -4.343 -12.643 1.00 88.31 111 ILE A CA 1
ATOM 922 C C . ILE A 1 111 ? 12.300 -3.296 -12.871 1.00 88.31 111 ILE A C 1
ATOM 924 O O . ILE A 1 111 ? 12.785 -3.124 -13.984 1.00 88.31 111 ILE A O 1
ATOM 928 N N . LEU A 1 112 ? 12.785 -2.670 -11.793 1.00 85.50 112 LEU A N 1
ATOM 92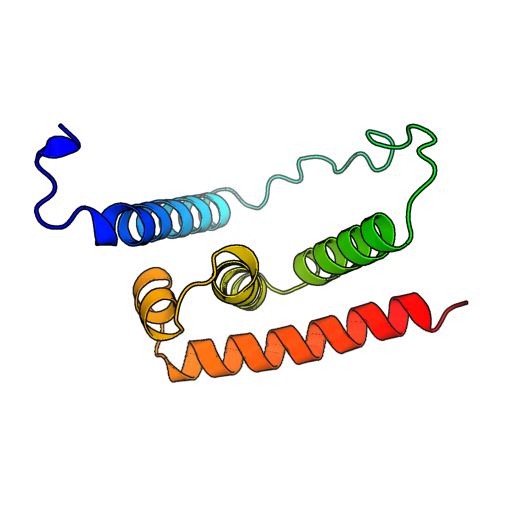9 C CA . LEU A 1 112 ? 13.837 -1.659 -11.894 1.00 85.50 112 LEU A CA 1
ATOM 930 C C . LEU A 1 112 ? 15.154 -2.252 -12.421 1.00 85.50 112 LEU A C 1
ATOM 932 O O . LEU A 1 112 ? 15.830 -1.624 -13.222 1.00 85.50 112 LEU A O 1
ATOM 936 N N . LYS A 1 113 ? 15.533 -3.474 -12.022 1.00 82.12 113 LYS A N 1
ATOM 937 C CA . LYS A 1 113 ? 16.754 -4.116 -12.542 1.00 82.12 113 LYS A CA 1
ATOM 938 C C . LYS A 1 113 ? 16.659 -4.483 -14.019 1.00 82.12 113 LYS A C 1
ATOM 940 O O . LYS A 1 113 ? 17.681 -4.458 -14.692 1.00 82.12 113 LYS A O 1
ATOM 945 N N . GLU A 1 114 ? 15.481 -4.869 -14.491 1.00 71.62 114 GLU A N 1
ATOM 946 C CA . GLU A 1 114 ? 15.232 -5.156 -15.905 1.00 71.62 114 GLU A CA 1
ATOM 947 C C . GL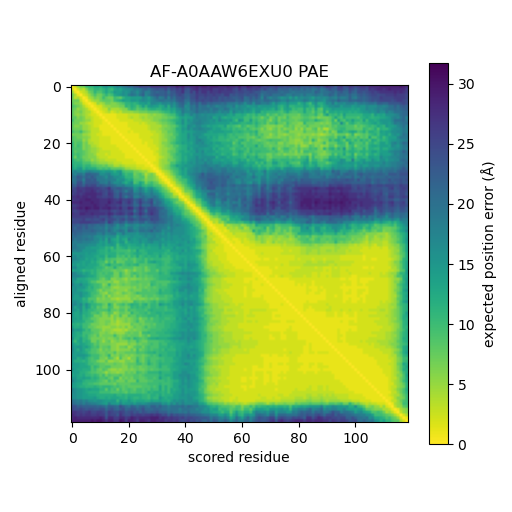U A 1 114 ? 15.243 -3.863 -16.735 1.00 71.62 114 GLU A C 1
ATOM 949 O O . GLU A 1 114 ? 15.786 -3.865 -17.837 1.00 71.62 114 GLU A O 1
ATOM 954 N N . GLY A 1 115 ? 14.759 -2.747 -16.176 1.00 61.03 115 GLY A N 1
ATOM 955 C CA . GLY A 1 115 ? 14.870 -1.414 -16.781 1.00 61.03 115 GLY A CA 1
ATOM 956 C C . GLY A 1 115 ? 16.317 -0.931 -16.940 1.00 61.03 115 GLY A C 1
ATOM 957 O O . GLY A 1 115 ? 16.696 -0.508 -18.023 1.00 61.03 115 GLY A O 1
ATOM 958 N N . TYR A 1 116 ? 17.157 -1.082 -15.907 1.00 58.03 116 TYR A N 1
ATOM 959 C CA . TYR A 1 116 ? 18.577 -0.675 -15.948 1.00 58.03 116 TYR A CA 1
ATOM 960 C C . TYR A 1 116 ? 19.534 -1.733 -16.534 1.00 58.03 116 TYR A C 1
ATOM 962 O O . TYR A 1 116 ? 20.736 -1.500 -16.621 1.00 58.03 116 TYR A O 1
ATOM 970 N N . GLY A 1 117 ? 19.046 -2.935 -16.853 1.00 50.88 117 GLY A N 1
ATOM 971 C CA . GLY A 1 117 ? 19.859 -4.053 -17.352 1.00 50.88 117 GLY A CA 1
ATOM 972 C C . GLY A 1 117 ? 19.913 -4.172 -18.877 1.00 50.88 117 GLY A C 1
ATOM 973 O O . GLY A 1 117 ? 20.599 -5.061 -19.379 1.00 50.88 117 GLY A O 1
ATOM 974 N N . ASN A 1 118 ? 19.176 -3.318 -19.590 1.00 45.00 118 ASN A N 1
ATOM 975 C CA . ASN A 1 118 ? 19.077 -3.298 -21.052 1.00 45.00 118 ASN A CA 1
ATOM 976 C C . ASN A 1 118 ? 19.788 -2.088 -21.694 1.00 45.00 118 ASN A C 1
ATOM 978 O O . ASN A 1 118 ? 19.537 -1.801 -22.865 1.00 45.00 118 ASN A O 1
ATOM 982 N N . GLU A 1 119 ? 20.672 -1.412 -20.954 1.00 38.62 119 GLU A N 1
ATOM 983 C CA . GLU A 1 119 ? 21.607 -0.405 -21.483 1.00 38.62 119 GLU A CA 1
ATOM 984 C C . GLU A 1 119 ? 23.025 -0.964 -21.652 1.00 38.62 119 GLU A C 1
ATOM 986 O O . GLU A 1 119 ? 23.539 -1.612 -20.707 1.00 38.62 119 GLU A O 1
#

Secondary structure (DSSP, 8-state):
-GGG-S-GGGHHHHHHHHHHHHHHHHHHHH--------GGGS-------HHHHHHHHHHHHHHTS-HHHHHHHIIIIIS---HHHHHHHHT--HHHHHHHHHHHHHHHHHHHHHHTT--

Mean predicted aligned error: 10.79 Å

Nearest PDB structures (foldseek):
  5wur-assembly2_B  TM=8.140E-01  e=2.685E-04  Bacillus subtilis subsp. subtilis str. 168
  3hug-assembly6_K  TM=9.117E-01  e=3.896E-03  Mycobacterium tuberculosis H37Rv
  6dxo-assembly1_A  TM=9.908E-01  e=7.192E-03  Streptomyces venezuelae ATCC 10712
  3hug-assembly4_M  TM=8.730E-01  e=3.485E-03  Mycobacterium tuberculosis H37Rv
  6dvb-assembly1_F  TM=6.680E-01  e=1.888E-03  Mycobacterium tuberculosis H37Rv

pLDDT: mean 79.28, std 15.79, range [38.62, 98.12]

Solvent-accessible surface area (backbone atoms only — not comparable to full-atom values): 7042 Å² total; per-residue (Å²): 121,76,91,71,50,93,57,65,86,49,47,62,58,52,50,48,26,52,49,53,53,52,51,52,54,48,36,72,74,72,46,84,76,83,83,63,87,60,80,75,80,69,75,64,96,61,88,74,49,73,70,55,50,55,48,50,54,50,52,53,36,45,67,73,40,59,65,78,26,30,56,46,43,44,42,42,72,73,68,67,44,52,65,68,55,49,16,63,46,72,73,43,57,55,68,54,52,54,50,30,40,54,49,36,56,54,50,36,53,48,51,51,48,58,66,68,63,76,116

Radius of gyration: 17.34 Å; Cα contacts (8 Å, |Δi|>4): 57; chains: 1; bounding box: 41×31×44 Å